Protein AF-A0A9W4UWR5-F1 (afdb_monomer_lite)

Sequence (113 aa):
MINVQKVKSGGRISRKASAITEVVQEGGGPGLFEIARYDPDGEAFLPGSAKEIIKKSRHLGRATRFLGIGDLEEDMGRRMALLEECVRKKARRIDEVFGIISKYYEVGDPART

Structure (mmCIF, N/CA/C/O backbone):
data_AF-A0A9W4UWR5-F1
#
_entry.id   AF-A0A9W4UWR5-F1
#
loop_
_atom_site.group_PDB
_atom_site.id
_atom_site.type_symbol
_atom_site.label_atom_id
_atom_site.label_alt_id
_atom_site.label_comp_id
_atom_site.label_asym_id
_atom_site.label_entity_id
_atom_site.label_seq_id
_atom_site.pdbx_PDB_ins_code
_atom_site.Cartn_x
_atom_site.Cartn_y
_atom_site.Cartn_z
_atom_site.occupancy
_atom_site.B_iso_or_equiv
_atom_site.auth_seq_id
_atom_site.auth_comp_id
_atom_site.auth_asym_id
_atom_site.auth_atom_id
_atom_site.pdbx_PDB_model_num
ATOM 1 N N . MET A 1 1 ? 10.774 -5.640 2.149 1.00 85.19 1 MET A N 1
ATOM 2 C CA . MET A 1 1 ? 10.797 -5.794 3.616 1.00 85.19 1 MET A CA 1
ATOM 3 C C . MET A 1 1 ? 9.782 -4.842 4.215 1.00 85.19 1 MET A C 1
ATOM 5 O O . MET A 1 1 ? 9.767 -3.677 3.839 1.00 85.19 1 MET A O 1
ATOM 9 N N . ILE A 1 2 ? 8.909 -5.347 5.085 1.00 87.06 2 ILE A N 1
ATOM 10 C CA . ILE A 1 2 ? 7.943 -4.531 5.825 1.00 87.06 2 ILE A CA 1
ATOM 11 C C . ILE A 1 2 ? 8.321 -4.643 7.294 1.00 87.06 2 ILE A C 1
ATOM 13 O O . ILE A 1 2 ? 8.274 -5.734 7.861 1.00 87.06 2 ILE A O 1
ATOM 17 N N . ASN A 1 3 ? 8.695 -3.521 7.893 1.00 87.19 3 ASN A N 1
ATOM 18 C CA . ASN A 1 3 ? 8.963 -3.448 9.321 1.00 87.19 3 ASN A CA 1
ATOM 19 C C . ASN A 1 3 ? 7.664 -3.101 10.043 1.00 87.19 3 ASN A C 1
ATOM 21 O O . ASN A 1 3 ? 6.881 -2.293 9.552 1.00 87.19 3 ASN A O 1
ATOM 25 N N . VAL A 1 4 ? 7.411 -3.713 11.200 1.00 89.94 4 VAL A N 1
ATOM 26 C CA . VAL A 1 4 ? 6.193 -3.487 11.990 1.00 89.94 4 VAL A CA 1
ATOM 27 C C . VAL A 1 4 ? 6.582 -3.058 13.394 1.00 89.94 4 VAL A C 1
ATOM 29 O O . VAL A 1 4 ? 7.381 -3.723 14.050 1.00 89.94 4 VAL A O 1
ATOM 32 N N . GLN A 1 5 ? 5.976 -1.977 13.876 1.00 89.56 5 GLN A N 1
ATOM 33 C CA . GLN A 1 5 ? 6.187 -1.462 15.224 1.00 89.56 5 GLN A CA 1
ATOM 34 C C . GLN A 1 5 ? 4.891 -1.452 16.033 1.00 89.56 5 GLN A C 1
ATOM 36 O O . GLN A 1 5 ? 3.786 -1.311 15.495 1.00 89.56 5 GLN A O 1
ATOM 41 N N . LYS A 1 6 ? 5.0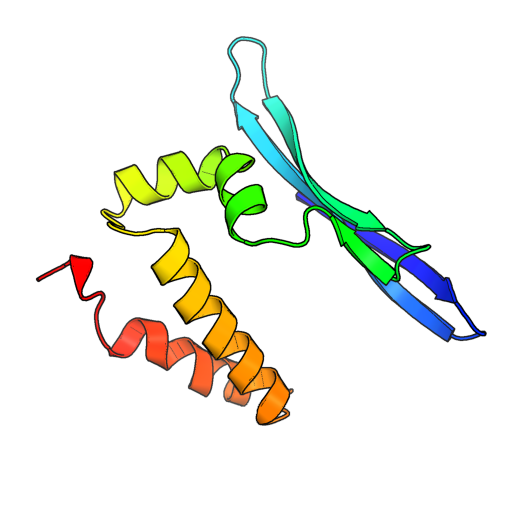27 -1.595 17.353 1.00 89.81 6 LYS A N 1
ATOM 42 C CA . LYS A 1 6 ? 3.934 -1.344 18.296 1.00 89.81 6 LYS A CA 1
ATOM 43 C C . LYS A 1 6 ? 3.874 0.157 18.561 1.00 89.81 6 LYS A C 1
ATOM 45 O O . LYS A 1 6 ? 4.869 0.738 18.975 1.00 89.81 6 LYS A O 1
ATOM 50 N N . VAL A 1 7 ? 2.709 0.758 18.361 1.00 85.88 7 VAL A N 1
ATOM 51 C CA . VAL A 1 7 ? 2.462 2.178 18.632 1.00 85.88 7 VAL A CA 1
ATOM 52 C C . VAL A 1 7 ? 1.440 2.277 19.756 1.00 85.88 7 VAL A C 1
ATOM 54 O O . VAL A 1 7 ? 0.375 1.657 19.683 1.00 85.88 7 VAL A O 1
ATOM 57 N N . LYS A 1 8 ? 1.766 3.042 20.801 1.00 83.19 8 LYS A N 1
ATOM 58 C CA . LYS A 1 8 ? 0.852 3.365 21.900 1.00 83.19 8 LYS A CA 1
ATOM 59 C C . LYS A 1 8 ? 0.377 4.804 21.720 1.00 83.19 8 LYS A C 1
ATOM 61 O O . LYS A 1 8 ? 1.190 5.715 21.790 1.00 83.19 8 LYS A O 1
ATOM 66 N N . SER A 1 9 ? -0.919 4.994 21.500 1.00 79.50 9 SER A N 1
ATOM 67 C CA . SER A 1 9 ? -1.546 6.316 21.375 1.00 79.50 9 SER A CA 1
ATOM 68 C C . SER A 1 9 ? -2.894 6.302 22.093 1.00 79.50 9 SER A C 1
ATOM 70 O O . SER A 1 9 ? -3.634 5.321 21.993 1.00 79.50 9 SER A O 1
ATOM 72 N N . GLY A 1 10 ? -3.183 7.334 22.893 1.00 75.94 10 GLY A N 1
ATOM 73 C CA . GLY A 1 10 ? -4.458 7.463 23.616 1.00 75.94 10 GLY A CA 1
ATOM 74 C C . GLY A 1 10 ? -4.825 6.260 24.501 1.00 75.94 10 GLY A C 1
ATOM 75 O O . GLY A 1 10 ? -5.990 5.891 24.588 1.00 75.94 10 GLY A O 1
ATOM 76 N N . GLY A 1 11 ? -3.839 5.575 25.094 1.00 84.06 11 GLY A N 1
ATOM 77 C CA . GLY A 1 11 ? -4.060 4.368 25.910 1.00 84.06 11 GLY A CA 1
ATOM 78 C C . GLY A 1 11 ? -4.296 3.072 25.119 1.00 84.06 11 GLY A C 1
ATOM 79 O O . GLY A 1 11 ? -4.283 1.991 25.707 1.00 84.06 11 GLY A O 1
ATOM 80 N N . ARG A 1 12 ? -4.427 3.141 23.789 1.00 86.06 12 ARG A N 1
ATOM 81 C CA . ARG A 1 12 ? -4.582 1.978 22.908 1.00 86.06 12 ARG A CA 1
ATOM 82 C C . ARG A 1 12 ? -3.233 1.558 22.323 1.00 86.06 12 ARG A C 1
ATOM 84 O O . ARG A 1 12 ? -2.431 2.390 21.904 1.00 86.06 12 ARG A O 1
ATOM 91 N N . ILE A 1 13 ? -2.995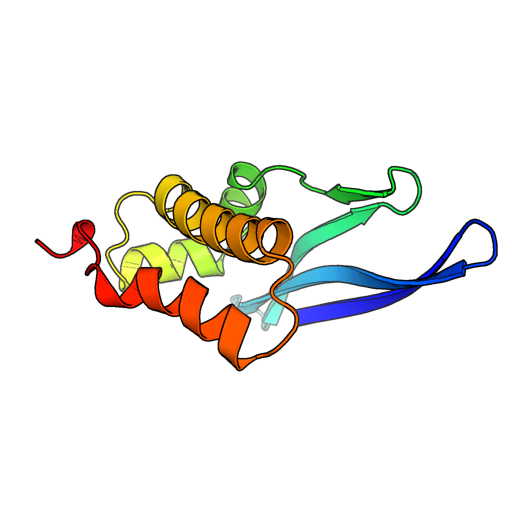 0.249 22.264 1.00 88.56 13 ILE A N 1
ATOM 92 C CA . ILE A 1 13 ? -1.844 -0.334 21.564 1.00 88.56 13 ILE A CA 1
ATOM 93 C C . ILE A 1 13 ? -2.307 -0.795 20.183 1.00 88.56 13 ILE A C 1
ATOM 95 O O . ILE A 1 13 ? -3.270 -1.553 20.060 1.00 88.56 13 ILE A O 1
ATOM 99 N N . SER A 1 14 ? -1.607 -0.353 19.144 1.00 89.25 14 SER A N 1
ATOM 100 C CA . SER A 1 14 ? -1.811 -0.792 17.763 1.00 89.25 14 SER A CA 1
ATOM 101 C C . SER A 1 14 ? -0.500 -1.283 17.150 1.00 89.25 14 SER A C 1
ATOM 103 O O . SER A 1 14 ? 0.585 -1.029 17.675 1.00 89.25 14 SER A O 1
ATOM 105 N N . ARG A 1 15 ? -0.598 -2.033 16.050 1.00 91.38 15 ARG A N 1
ATOM 106 C CA . ARG A 1 15 ? 0.550 -2.402 15.216 1.00 91.38 15 ARG A CA 1
ATOM 107 C C . ARG A 1 15 ? 0.460 -1.601 13.929 1.00 91.38 15 ARG A C 1
ATOM 109 O O . ARG A 1 15 ? -0.596 -1.593 13.298 1.00 91.38 15 ARG A O 1
ATOM 116 N N . LYS A 1 16 ? 1.548 -0.940 13.555 1.00 90.69 16 LYS A N 1
ATOM 117 C CA . LYS A 1 16 ? 1.651 -0.166 12.315 1.00 90.69 16 LYS A CA 1
ATOM 118 C C . LYS A 1 16 ? 2.883 -0.661 11.563 1.00 90.69 16 LYS A C 1
ATOM 120 O O . LYS A 1 16 ? 3.905 -0.941 12.193 1.00 90.69 16 LYS A O 1
ATOM 125 N N . ALA A 1 17 ? 2.790 -0.793 10.242 1.00 92.19 17 ALA A N 1
ATOM 126 C CA . ALA A 1 17 ? 3.995 -0.937 9.434 1.00 92.19 17 ALA A CA 1
ATOM 127 C C . ALA A 1 17 ? 4.820 0.344 9.622 1.00 92.19 17 ALA A C 1
ATOM 129 O O . ALA A 1 17 ? 4.299 1.421 9.372 1.00 92.19 17 ALA A O 1
ATOM 130 N N . SER A 1 18 ? 6.040 0.255 10.146 1.00 92.81 18 SER A N 1
ATOM 131 C CA . SER A 1 18 ? 6.885 1.423 10.416 1.00 92.81 18 SER A CA 1
ATOM 132 C C . SER A 1 18 ? 7.586 1.916 9.160 1.00 92.81 18 SER A C 1
ATOM 134 O O . SER A 1 18 ? 7.717 3.119 8.962 1.00 92.81 18 SER A O 1
ATOM 136 N N . ALA A 1 19 ? 7.997 0.986 8.302 1.00 93.94 19 ALA A N 1
ATOM 137 C CA . ALA A 1 19 ? 8.617 1.277 7.025 1.00 93.94 19 ALA A CA 1
ATOM 138 C C . ALA A 1 19 ? 8.390 0.134 6.037 1.00 93.94 19 ALA A C 1
ATOM 140 O O . ALA A 1 19 ? 8.282 -1.039 6.417 1.00 93.94 19 ALA A O 1
ATOM 141 N N . ILE A 1 20 ? 8.356 0.491 4.760 1.00 94.00 20 ILE A N 1
ATOM 142 C CA . ILE A 1 20 ? 8.416 -0.430 3.637 1.00 94.00 20 ILE A CA 1
ATOM 143 C C . ILE A 1 20 ? 9.709 -0.126 2.887 1.00 94.00 20 ILE A C 1
ATOM 145 O O . ILE A 1 20 ? 9.939 1.000 2.446 1.00 94.00 20 ILE A O 1
ATOM 149 N N . THR A 1 21 ? 10.553 -1.142 2.751 1.00 94.75 21 THR A N 1
ATOM 150 C CA . THR A 1 21 ? 11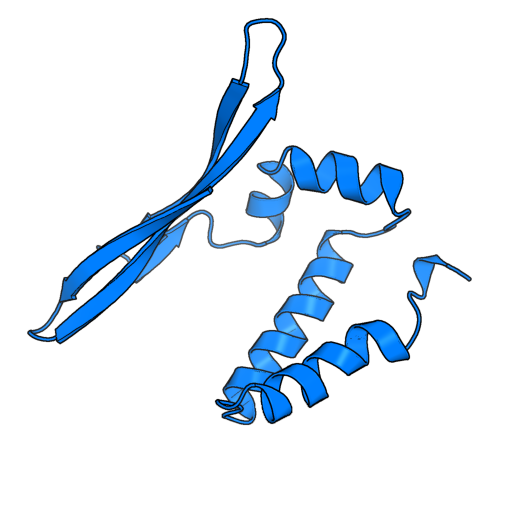.890 -1.039 2.165 1.00 94.75 21 THR A CA 1
ATOM 151 C C . THR A 1 21 ? 12.066 -2.091 1.083 1.00 94.75 21 THR A C 1
ATOM 153 O O . THR A 1 21 ? 11.802 -3.277 1.302 1.00 94.75 21 THR A O 1
ATOM 156 N N . GLU A 1 22 ? 12.540 -1.685 -0.084 1.00 94.06 22 GLU A N 1
ATOM 157 C CA . GLU A 1 22 ? 12.946 -2.581 -1.158 1.00 94.06 22 GLU A CA 1
ATOM 158 C C . GLU A 1 22 ? 14.398 -3.014 -0.971 1.00 94.06 22 GLU A C 1
ATOM 160 O O . GLU A 1 22 ? 15.265 -2.201 -0.660 1.00 94.06 22 GLU A O 1
ATOM 165 N N . VAL A 1 23 ? 14.661 -4.302 -1.184 1.00 92.75 23 VAL A N 1
ATOM 166 C CA . VAL A 1 23 ? 16.024 -4.828 -1.307 1.00 92.75 23 VAL A CA 1
ATOM 167 C C . VAL A 1 23 ? 16.343 -4.873 -2.794 1.00 92.75 23 VAL A C 1
ATOM 169 O O . VAL A 1 23 ? 15.617 -5.528 -3.545 1.00 92.75 23 VAL A O 1
ATOM 172 N N . VAL A 1 24 ? 17.381 -4.166 -3.231 1.00 90.38 24 VAL A N 1
ATOM 173 C CA . VAL A 1 24 ? 17.751 -4.052 -4.649 1.00 90.38 24 VAL A CA 1
ATOM 174 C C . VAL A 1 24 ? 19.207 -4.462 -4.814 1.00 90.38 24 VAL A C 1
ATOM 176 O O . VAL A 1 24 ? 20.064 -4.020 -4.059 1.00 90.38 24 VAL A O 1
ATOM 179 N N . GLN A 1 25 ? 19.496 -5.307 -5.804 1.00 87.62 25 GLN A N 1
ATOM 180 C CA . GLN A 1 25 ? 20.875 -5.650 -6.142 1.00 87.62 25 GLN A CA 1
ATOM 181 C C . GLN A 1 25 ? 21.579 -4.436 -6.757 1.00 87.62 25 GLN A C 1
ATOM 183 O O . GLN A 1 25 ? 21.137 -3.929 -7.793 1.00 87.62 25 GLN A O 1
ATOM 188 N N . GLU A 1 26 ? 22.687 -4.024 -6.150 1.00 85.69 26 GLU A N 1
ATOM 189 C CA . GLU A 1 26 ? 23.609 -3.017 -6.669 1.00 85.69 26 GLU A CA 1
ATOM 190 C C . GLU A 1 26 ? 24.983 -3.641 -6.952 1.00 85.69 26 GLU A C 1
ATOM 192 O O . GLU A 1 26 ? 25.257 -4.788 -6.583 1.00 85.69 26 GLU A O 1
ATOM 197 N N . GLY A 1 27 ? 25.859 -2.891 -7.630 1.00 83.31 27 GLY A N 1
ATOM 198 C CA . GLY A 1 27 ? 27.183 -3.374 -8.042 1.00 83.31 27 GLY A CA 1
ATOM 199 C C . GLY A 1 27 ? 28.097 -3.793 -6.882 1.00 83.31 27 GLY A C 1
ATOM 200 O O . GLY A 1 27 ? 28.999 -4.595 -7.090 1.00 83.31 27 GLY A O 1
ATOM 201 N N . GLY A 1 28 ? 27.843 -3.295 -5.665 1.00 89.31 28 GLY A N 1
ATOM 202 C CA . GLY A 1 28 ? 28.591 -3.637 -4.449 1.00 89.31 28 GLY A CA 1
ATOM 203 C C . GLY A 1 28 ? 27.883 -4.603 -3.491 1.00 89.31 28 GLY A C 1
ATOM 204 O O . GLY A 1 28 ? 28.420 -4.872 -2.421 1.00 89.31 28 GLY A O 1
ATOM 205 N N . GLY A 1 29 ? 26.688 -5.105 -3.828 1.00 88.38 29 GLY A N 1
ATOM 206 C CA . GLY A 1 29 ? 25.872 -5.939 -2.935 1.00 88.38 29 GLY A CA 1
ATOM 207 C C . GLY A 1 29 ? 24.412 -5.478 -2.829 1.00 88.38 29 GLY A C 1
ATOM 208 O O . GLY A 1 29 ? 23.961 -4.664 -3.637 1.00 88.38 29 GLY A O 1
ATOM 209 N N . PRO A 1 30 ? 23.636 -6.016 -1.871 1.00 89.62 30 PRO A N 1
ATOM 210 C CA . PRO A 1 30 ? 22.244 -5.624 -1.680 1.00 89.62 30 PRO A CA 1
ATOM 211 C C . PRO A 1 30 ? 22.136 -4.229 -1.042 1.00 89.62 30 PRO A C 1
ATOM 213 O O . PRO A 1 30 ? 22.609 -4.008 0.071 1.00 89.62 30 PRO A O 1
ATOM 216 N N . GLY A 1 31 ? 21.463 -3.308 -1.728 1.00 90.19 31 GLY A N 1
ATOM 217 C CA . GLY A 1 31 ? 21.062 -2.002 -1.208 1.00 90.19 31 GLY A CA 1
ATOM 218 C C . GLY A 1 31 ? 19.643 -2.021 -0.628 1.00 90.19 31 GLY A C 1
ATOM 219 O O . GLY A 1 31 ? 18.779 -2.779 -1.083 1.00 90.19 31 GLY A O 1
ATOM 220 N N . LEU A 1 32 ? 19.395 -1.174 0.374 1.00 91.31 32 LEU A N 1
ATOM 221 C CA . LEU A 1 32 ? 18.086 -0.984 1.006 1.00 91.31 32 LEU A CA 1
ATOM 222 C C . LEU A 1 32 ? 17.499 0.377 0.622 1.00 91.31 32 LEU A C 1
ATOM 224 O O . LEU A 1 32 ? 18.107 1.413 0.876 1.00 91.31 32 LEU A O 1
ATOM 228 N N . PHE A 1 33 ? 16.292 0.371 0.058 1.00 91.25 33 PHE A N 1
ATOM 229 C CA . PHE A 1 33 ? 15.609 1.569 -0.433 1.00 91.25 33 PHE A CA 1
ATOM 230 C C . PHE A 1 33 ? 14.256 1.730 0.251 1.00 91.25 33 PHE A C 1
ATOM 232 O O . PHE A 1 33 ? 13.320 0.983 -0.024 1.00 91.25 33 PHE A O 1
ATOM 239 N N . GLU A 1 34 ? 14.138 2.690 1.166 1.00 93.56 34 GLU A N 1
ATOM 240 C CA . GLU A 1 34 ? 12.862 2.990 1.817 1.00 93.56 34 GLU A CA 1
ATOM 241 C C . GLU A 1 34 ? 11.893 3.650 0.827 1.00 93.56 34 GLU A C 1
ATOM 243 O O . GLU A 1 34 ? 12.168 4.719 0.277 1.00 93.56 34 GLU A O 1
ATOM 248 N N . ILE A 1 35 ? 10.742 3.010 0.612 1.00 94.69 35 ILE A N 1
ATOM 249 C CA . ILE A 1 35 ? 9.692 3.508 -0.283 1.00 94.69 35 ILE A CA 1
ATOM 250 C C . ILE A 1 35 ? 8.581 4.228 0.476 1.00 94.69 35 ILE A C 1
ATOM 252 O O . ILE A 1 35 ? 8.021 5.188 -0.050 1.00 94.69 35 ILE A O 1
ATOM 256 N N . ALA A 1 36 ? 8.301 3.816 1.713 1.00 94.19 36 ALA A N 1
ATOM 257 C CA . ALA A 1 36 ? 7.335 4.468 2.584 1.00 94.19 36 ALA A CA 1
ATOM 258 C C . ALA A 1 36 ? 7.710 4.287 4.058 1.00 94.19 36 ALA A C 1
ATOM 260 O O . ALA A 1 36 ? 8.276 3.259 4.431 1.00 94.19 36 ALA A O 1
ATOM 261 N N . ARG A 1 37 ? 7.329 5.247 4.898 1.00 94.44 37 ARG A N 1
ATOM 262 C CA . ARG A 1 37 ? 7.468 5.201 6.357 1.00 94.44 37 ARG A CA 1
ATOM 263 C C . ARG A 1 37 ? 6.208 5.706 7.040 1.00 94.44 37 ARG A C 1
ATOM 265 O O . ARG A 1 37 ? 5.500 6.537 6.482 1.00 94.44 37 ARG A O 1
ATOM 272 N N . TYR A 1 38 ? 5.940 5.225 8.242 1.00 93.56 38 TYR A N 1
ATOM 273 C CA . TYR A 1 38 ? 4.845 5.717 9.067 1.00 93.56 38 TYR A CA 1
ATOM 274 C C . TYR A 1 38 ? 5.309 6.897 9.918 1.00 93.56 38 TYR A C 1
ATOM 276 O O . TYR A 1 38 ? 6.286 6.783 10.658 1.00 93.56 38 TYR A O 1
ATOM 284 N N . ASP A 1 39 ? 4.593 8.008 9.814 1.00 90.94 39 ASP A N 1
ATOM 285 C CA . ASP A 1 39 ? 4.717 9.174 10.675 1.00 90.94 39 ASP A CA 1
ATOM 286 C C . ASP A 1 39 ? 3.722 9.047 11.845 1.00 90.94 39 ASP A C 1
ATOM 288 O O . ASP A 1 39 ? 2.505 9.108 11.630 1.00 90.94 39 ASP A O 1
ATOM 292 N N . PRO A 1 40 ? 4.202 8.814 13.080 1.00 85.50 40 PRO A N 1
ATOM 293 C CA . PRO A 1 40 ? 3.330 8.686 14.238 1.00 85.50 40 PRO A CA 1
ATOM 294 C C . PRO A 1 40 ? 2.678 10.009 14.650 1.00 85.50 40 PRO A C 1
ATOM 296 O O . PRO A 1 40 ? 1.584 9.948 15.211 1.00 85.50 40 PRO A O 1
ATOM 299 N N . ASP A 1 41 ? 3.303 11.155 14.366 1.00 86.44 41 ASP A N 1
ATOM 300 C CA . ASP A 1 41 ? 2.802 12.468 14.786 1.00 86.44 41 ASP A CA 1
ATOM 301 C C . ASP A 1 41 ? 1.659 12.926 13.872 1.00 86.44 41 ASP A C 1
ATOM 303 O O . ASP A 1 41 ? 0.626 13.398 14.346 1.00 86.44 41 ASP A O 1
ATOM 307 N N . GLY A 1 42 ? 1.804 12.707 12.561 1.00 87.56 42 GLY A N 1
ATOM 308 C CA . GLY A 1 42 ? 0.755 12.952 11.564 1.00 87.56 42 GLY A CA 1
ATOM 309 C C . GLY A 1 42 ? -0.265 11.815 11.393 1.00 87.56 42 GLY A C 1
ATOM 310 O O . GLY A 1 42 ? -1.173 11.933 10.576 1.00 87.56 42 GLY A O 1
ATOM 311 N N . GLU A 1 43 ? -0.096 10.700 12.112 1.00 87.94 43 GLU A N 1
ATOM 312 C CA . GLU A 1 43 ? -0.848 9.441 11.964 1.00 87.94 43 GLU A CA 1
ATOM 313 C C . GLU A 1 43 ? -1.011 8.955 10.504 1.00 87.94 43 GLU A C 1
ATOM 315 O O . GLU A 1 43 ? -2.045 8.404 10.115 1.00 87.94 43 GLU A O 1
ATOM 320 N N . ALA A 1 44 ? 0.027 9.127 9.684 1.00 89.94 44 ALA A N 1
ATOM 321 C CA . ALA A 1 44 ? -0.034 8.910 8.238 1.00 89.94 44 ALA A CA 1
ATOM 322 C C . ALA A 1 44 ? 1.201 8.177 7.696 1.00 89.94 44 ALA A C 1
ATOM 324 O O . ALA A 1 44 ? 2.224 8.055 8.362 1.00 89.94 44 ALA A O 1
ATOM 325 N N . PHE A 1 45 ? 1.116 7.676 6.462 1.00 91.12 45 PHE A N 1
ATOM 326 C CA . PHE A 1 45 ? 2.282 7.164 5.738 1.00 91.12 45 PHE A CA 1
ATOM 327 C C . PHE A 1 45 ? 2.870 8.244 4.827 1.00 91.12 45 PHE A C 1
ATOM 329 O O . PHE A 1 45 ? 2.140 8.990 4.179 1.00 91.12 45 PHE A O 1
ATOM 336 N N . LEU A 1 46 ? 4.200 8.296 4.763 1.00 93.12 46 LEU A N 1
ATOM 337 C CA . LEU A 1 46 ? 4.976 9.193 3.916 1.00 93.12 46 LEU A CA 1
ATOM 338 C C . LEU A 1 46 ? 5.828 8.372 2.931 1.00 93.12 46 LEU A C 1
ATOM 340 O O . LEU A 1 46 ? 6.567 7.496 3.380 1.00 93.12 46 LEU A O 1
ATOM 344 N N . PRO A 1 47 ? 5.809 8.663 1.619 1.00 89.75 47 PRO A N 1
ATOM 345 C CA . PRO A 1 47 ? 4.949 9.649 0.973 1.00 89.75 47 PRO A CA 1
ATOM 346 C C . PRO A 1 47 ? 3.480 9.200 0.972 1.00 89.75 47 PRO A C 1
ATOM 348 O O . PRO A 1 47 ? 3.189 8.008 0.896 1.00 89.75 47 PRO A O 1
ATOM 351 N N . GLY A 1 48 ? 2.561 10.164 1.055 1.00 83.25 48 GLY A N 1
ATOM 352 C CA . GLY A 1 48 ? 1.118 9.900 1.107 1.00 83.25 48 GLY A CA 1
ATOM 353 C C . GLY A 1 48 ? 0.476 9.655 -0.260 1.00 83.25 48 GLY A C 1
ATOM 354 O O . GLY A 1 48 ? -0.723 9.400 -0.328 1.00 83.25 48 GLY A O 1
ATOM 355 N N . SER A 1 49 ? 1.247 9.752 -1.351 1.00 86.88 49 SER A N 1
ATOM 356 C CA . SER A 1 49 ? 0.740 9.621 -2.716 1.00 86.88 49 SER A CA 1
ATOM 357 C C . SER A 1 49 ? 1.284 8.384 -3.435 1.00 86.88 49 SER A C 1
ATOM 359 O O . SER A 1 49 ? 2.480 8.082 -3.410 1.00 86.88 49 SER A O 1
ATOM 361 N N . ALA A 1 50 ? 0.388 7.698 -4.147 1.00 84.38 50 ALA A N 1
ATOM 362 C CA . ALA A 1 50 ? 0.688 6.582 -5.042 1.00 84.38 50 ALA A CA 1
ATOM 363 C C . ALA A 1 50 ? 1.818 6.917 -6.033 1.00 84.38 50 ALA A C 1
ATOM 365 O O . ALA A 1 50 ? 2.782 6.166 -6.181 1.00 84.38 50 ALA A O 1
ATOM 366 N N . LYS A 1 51 ? 1.736 8.097 -6.651 1.00 87.25 51 LYS A N 1
ATOM 367 C CA . LYS A 1 51 ? 2.709 8.604 -7.622 1.00 87.25 51 LYS A CA 1
ATOM 368 C C . LYS A 1 51 ? 4.128 8.715 -7.061 1.00 87.25 51 LYS A C 1
ATOM 370 O O . LYS A 1 51 ? 5.097 8.351 -7.729 1.00 87.25 51 LYS A O 1
ATOM 375 N N . GLU A 1 52 ? 4.281 9.194 -5.829 1.00 90.06 52 GLU A N 1
ATOM 376 C CA . GLU A 1 52 ? 5.597 9.282 -5.191 1.00 90.06 52 GLU A CA 1
ATOM 377 C C . GLU A 1 52 ? 6.147 7.908 -4.806 1.00 90.06 52 GLU A C 1
ATOM 379 O O . GLU A 1 52 ? 7.348 7.677 -4.960 1.00 90.06 52 GLU A O 1
ATOM 384 N N . ILE A 1 53 ? 5.286 6.984 -4.363 1.00 90.00 53 ILE A N 1
ATOM 385 C CA . ILE A 1 53 ? 5.678 5.589 -4.109 1.00 90.00 53 ILE A CA 1
ATOM 386 C C . ILE A 1 53 ? 6.193 4.949 -5.402 1.00 90.00 53 ILE A C 1
ATOM 388 O O . ILE A 1 53 ? 7.280 4.368 -5.404 1.00 90.00 53 ILE A O 1
ATOM 392 N N . ILE A 1 54 ? 5.467 5.117 -6.513 1.00 88.50 54 ILE A N 1
ATOM 393 C CA . ILE A 1 54 ? 5.873 4.628 -7.839 1.00 88.50 54 ILE A CA 1
ATOM 394 C C . ILE A 1 54 ? 7.244 5.186 -8.226 1.00 88.50 54 ILE A C 1
ATOM 396 O O . ILE A 1 54 ? 8.126 4.427 -8.625 1.00 88.50 54 ILE A O 1
ATOM 400 N N . LYS A 1 55 ? 7.458 6.497 -8.057 1.00 88.06 55 LYS A N 1
ATOM 401 C CA . LYS A 1 55 ? 8.737 7.149 -8.377 1.00 88.06 55 LYS A CA 1
ATOM 402 C C . LYS A 1 55 ? 9.904 6.615 -7.536 1.00 88.06 55 LYS A C 1
ATOM 404 O O . LYS A 1 55 ? 11.032 6.561 -8.027 1.00 88.06 55 LYS A O 1
ATOM 409 N N . LYS A 1 56 ? 9.658 6.262 -6.271 1.00 89.69 56 LYS A N 1
ATOM 410 C CA . LYS A 1 56 ? 10.683 5.729 -5.358 1.00 89.69 56 LYS A CA 1
ATOM 411 C C . LYS A 1 56 ? 10.980 4.248 -5.591 1.00 89.69 56 LYS A C 1
ATOM 413 O O . LYS A 1 56 ? 12.105 3.816 -5.338 1.00 89.69 56 LYS A O 1
ATOM 418 N N . SER A 1 57 ? 10.000 3.479 -6.056 1.00 90.50 57 SER A N 1
ATOM 419 C CA . SER A 1 57 ? 10.138 2.038 -6.239 1.00 90.50 57 SER A CA 1
ATOM 420 C C . SER A 1 57 ? 11.059 1.689 -7.408 1.00 90.50 57 SER A C 1
ATOM 422 O O . SER A 1 57 ? 10.854 2.088 -8.557 1.00 90.50 57 SER A O 1
ATOM 424 N N . ARG A 1 58 ? 12.077 0.874 -7.124 1.00 86.44 58 ARG A N 1
ATOM 425 C CA . ARG A 1 58 ? 12.974 0.306 -8.137 1.00 86.44 58 ARG A CA 1
ATOM 426 C C . ARG A 1 58 ? 12.400 -0.979 -8.721 1.00 86.44 58 ARG A C 1
ATOM 428 O O . ARG A 1 58 ? 12.672 -1.282 -9.884 1.00 86.44 58 ARG A O 1
ATOM 435 N N . HIS A 1 59 ? 11.618 -1.722 -7.938 1.00 87.44 59 HIS A N 1
ATOM 436 C CA . HIS A 1 59 ? 10.984 -2.964 -8.383 1.00 87.44 59 HIS A CA 1
ATOM 437 C C . HIS A 1 59 ? 9.792 -2.725 -9.298 1.00 87.44 59 HIS A C 1
ATOM 439 O O . HIS A 1 59 ? 9.691 -3.398 -10.323 1.00 87.44 59 HIS A O 1
ATOM 445 N N . LEU A 1 60 ? 8.941 -1.738 -9.004 1.00 85.50 60 LEU A N 1
ATOM 446 C CA . LEU A 1 60 ? 7.787 -1.430 -9.850 1.00 85.50 60 LEU A CA 1
ATOM 447 C C . LEU A 1 60 ? 8.222 -1.043 -11.265 1.00 85.50 60 LEU A C 1
ATOM 449 O O . LEU A 1 60 ? 7.688 -1.578 -12.228 1.00 85.50 60 LEU A O 1
ATOM 453 N N . GLY A 1 61 ? 9.269 -0.223 -11.404 1.00 73.12 61 GLY A N 1
ATOM 454 C CA . GLY A 1 61 ? 9.811 0.141 -12.717 1.00 73.12 61 GLY A CA 1
ATOM 455 C C . GLY A 1 61 ? 10.417 -1.025 -13.517 1.00 73.12 61 GLY A C 1
ATOM 456 O O . GLY A 1 61 ? 10.579 -0.905 -14.734 1.00 73.12 61 GLY A O 1
ATOM 457 N N . ARG A 1 62 ? 10.783 -2.141 -12.864 1.00 75.00 62 ARG A N 1
ATOM 458 C CA . ARG A 1 62 ? 11.183 -3.391 -13.540 1.00 75.00 62 ARG A CA 1
ATOM 459 C C . ARG A 1 62 ? 9.960 -4.242 -13.879 1.00 75.00 62 ARG A C 1
ATOM 461 O O . ARG A 1 62 ? 9.875 -4.759 -14.988 1.00 75.00 62 ARG A O 1
ATOM 468 N N . ALA A 1 63 ? 9.025 -4.363 -12.939 1.00 77.38 63 ALA A N 1
ATOM 469 C CA . ALA A 1 63 ? 7.811 -5.150 -13.097 1.00 77.38 63 ALA A CA 1
ATOM 470 C C . ALA A 1 63 ? 6.931 -4.620 -14.235 1.00 77.38 63 ALA A C 1
ATOM 472 O O . ALA A 1 63 ? 6.460 -5.415 -15.036 1.00 77.38 63 ALA A O 1
ATOM 473 N N . THR A 1 64 ? 6.774 -3.302 -14.377 1.00 75.56 64 THR A N 1
ATOM 474 C CA . THR A 1 64 ? 6.000 -2.702 -15.479 1.00 75.56 64 THR A CA 1
ATOM 475 C C . THR A 1 64 ? 6.576 -3.035 -16.844 1.00 75.56 64 THR A C 1
ATOM 477 O O . THR A 1 64 ? 5.846 -3.480 -17.725 1.00 75.56 64 THR A O 1
ATOM 480 N N . ARG A 1 65 ? 7.900 -2.900 -16.998 1.00 73.75 65 ARG A N 1
ATOM 481 C CA . ARG A 1 65 ? 8.612 -3.258 -18.232 1.00 73.75 65 ARG A CA 1
ATOM 482 C C . ARG A 1 65 ? 8.468 -4.734 -18.580 1.00 73.75 65 ARG A C 1
ATOM 484 O O . ARG A 1 65 ? 8.347 -5.064 -19.750 1.00 73.75 65 ARG A O 1
ATOM 491 N N . PHE A 1 66 ? 8.497 -5.609 -17.578 1.00 78.12 66 PHE A N 1
ATOM 492 C CA . PHE A 1 66 ? 8.385 -7.050 -17.793 1.00 78.12 66 PHE A CA 1
ATOM 493 C C . PHE A 1 66 ? 6.944 -7.506 -18.060 1.00 78.12 66 PHE A C 1
ATOM 495 O O . PHE A 1 66 ? 6.719 -8.398 -18.870 1.00 78.12 66 PHE A O 1
ATOM 502 N N . LEU A 1 67 ? 5.966 -6.910 -17.375 1.00 76.12 67 LEU A N 1
ATOM 503 C CA . LEU A 1 67 ? 4.564 -7.328 -17.421 1.00 76.12 67 LEU A CA 1
ATOM 504 C C . LEU A 1 67 ? 3.754 -6.642 -18.528 1.00 76.12 67 LEU A C 1
ATOM 506 O O . LEU A 1 67 ? 2.6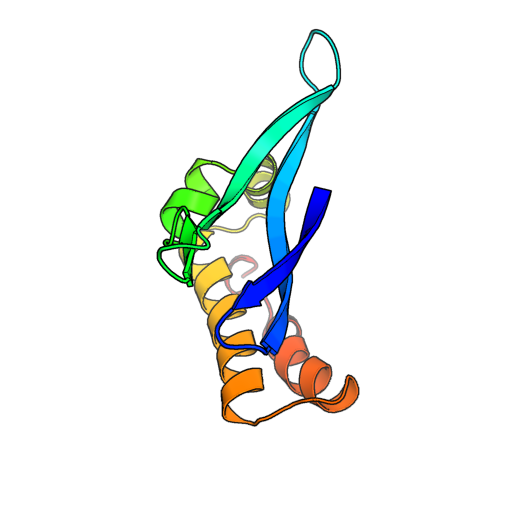34 -7.074 -18.786 1.00 76.12 67 LEU A O 1
ATOM 510 N N . GLY A 1 68 ? 4.308 -5.612 -19.177 1.00 73.19 68 GLY A N 1
ATOM 511 C CA . GLY A 1 68 ? 3.616 -4.849 -20.219 1.00 73.19 68 GLY A CA 1
ATOM 512 C C . GLY A 1 68 ? 2.537 -3.911 -19.673 1.00 73.19 68 GLY A C 1
ATOM 513 O O . GLY A 1 68 ? 1.625 -3.545 -20.403 1.00 73.19 68 GLY A O 1
ATOM 514 N N . ILE A 1 69 ? 2.622 -3.524 -18.396 1.00 75.81 69 ILE A N 1
ATOM 515 C CA . ILE A 1 69 ? 1.660 -2.595 -17.789 1.00 75.81 69 ILE A CA 1
ATOM 516 C C . ILE A 1 69 ? 1.907 -1.204 -18.384 1.00 75.81 69 ILE A C 1
ATOM 518 O O . ILE A 1 69 ? 2.947 -0.599 -18.111 1.00 75.81 69 ILE A O 1
ATOM 522 N N . GLY A 1 70 ? 0.961 -0.728 -19.201 1.00 72.94 70 GLY A N 1
ATOM 523 C CA . GLY A 1 70 ? 1.056 0.547 -19.919 1.00 72.94 70 GLY A CA 1
ATOM 524 C C . GLY A 1 70 ? 1.045 1.763 -18.991 1.00 72.94 70 GLY A C 1
ATOM 525 O O . GLY A 1 70 ? 1.969 2.572 -19.033 1.00 72.94 70 GLY A O 1
ATOM 526 N N . ASP A 1 71 ? 0.044 1.850 -18.110 1.00 85.50 71 ASP A N 1
ATOM 527 C CA . ASP A 1 71 ? -0.050 2.885 -17.076 1.00 85.50 71 ASP A CA 1
ATOM 528 C C . ASP A 1 71 ? -0.059 2.250 -15.676 1.00 85.50 71 ASP A C 1
ATOM 530 O O . ASP A 1 71 ? -1.035 1.642 -15.232 1.00 85.50 71 ASP A O 1
ATOM 534 N N . LEU A 1 72 ? 1.070 2.376 -14.977 1.00 84.56 72 LEU A N 1
ATOM 535 C CA . LEU A 1 72 ? 1.240 1.851 -13.622 1.00 84.56 72 LEU A CA 1
ATOM 536 C C . LEU A 1 72 ? 0.427 2.625 -12.580 1.00 84.56 72 LEU A C 1
ATOM 538 O O . LEU A 1 72 ? 0.012 2.037 -11.581 1.00 84.56 72 LEU A O 1
ATOM 542 N N . GLU A 1 73 ? 0.243 3.931 -12.767 1.00 86.00 73 GLU A N 1
ATOM 543 C CA . GLU A 1 73 ? -0.512 4.752 -11.822 1.00 86.00 73 GLU A CA 1
ATOM 544 C C . GLU A 1 73 ? -1.995 4.386 -11.896 1.00 86.00 73 GLU A C 1
ATOM 546 O O . GLU A 1 73 ? -2.619 4.143 -10.859 1.00 86.00 73 GLU A O 1
ATOM 551 N N . GLU A 1 74 ? -2.518 4.221 -13.114 1.00 87.19 74 GLU A N 1
ATOM 552 C CA . GLU A 1 74 ? -3.874 3.721 -13.340 1.00 87.19 74 GLU A CA 1
ATOM 553 C C . GLU A 1 74 ? -4.055 2.305 -12.772 1.00 87.19 74 GLU A C 1
ATOM 555 O O . GLU A 1 74 ? -5.011 2.047 -12.034 1.00 87.19 74 GLU A O 1
ATOM 560 N N . ASP A 1 75 ? -3.118 1.390 -13.050 1.00 87.88 75 ASP A N 1
ATOM 561 C CA . ASP A 1 75 ? -3.198 0.019 -12.546 1.00 87.88 75 ASP A CA 1
ATOM 562 C C . ASP A 1 75 ? -3.207 -0.045 -11.015 1.00 87.88 75 ASP A C 1
ATOM 564 O O . ASP A 1 75 ? -4.025 -0.743 -10.404 1.00 87.88 75 ASP A O 1
ATOM 568 N N . MET A 1 76 ? -2.326 0.729 -10.378 1.00 88.12 76 MET A N 1
ATOM 569 C CA . MET A 1 76 ? -2.276 0.815 -8.926 1.00 88.12 76 MET A CA 1
ATOM 570 C C . MET A 1 76 ? -3.561 1.434 -8.362 1.00 88.12 76 MET A C 1
ATOM 572 O O . MET A 1 76 ? -4.071 0.941 -7.354 1.00 88.12 76 MET A O 1
ATOM 576 N N . GLY A 1 77 ? -4.133 2.433 -9.041 1.00 89.56 77 GLY A N 1
ATOM 577 C CA . GLY A 1 77 ? -5.432 3.015 -8.703 1.00 89.56 77 GLY A CA 1
ATOM 578 C C . GLY A 1 77 ? -6.566 1.987 -8.720 1.00 89.56 77 GLY A C 1
ATOM 579 O O . GLY A 1 77 ? -7.313 1.878 -7.743 1.00 89.56 77 GLY A O 1
ATOM 580 N N . ARG A 1 78 ? -6.652 1.153 -9.766 1.00 89.75 78 ARG A N 1
ATOM 581 C CA . ARG A 1 78 ? -7.646 0.062 -9.847 1.00 89.75 78 ARG A CA 1
ATOM 582 C C . ARG A 1 78 ? -7.508 -0.924 -8.685 1.00 89.75 78 ARG A C 1
ATOM 584 O O . ARG A 1 78 ? -8.507 -1.332 -8.094 1.00 89.75 78 ARG A O 1
ATOM 591 N N . ARG A 1 79 ? -6.274 -1.280 -8.311 1.00 90.94 79 ARG A N 1
ATOM 592 C CA . ARG A 1 79 ? -6.005 -2.169 -7.163 1.00 90.94 79 ARG A CA 1
ATOM 593 C C . ARG A 1 79 ? -6.377 -1.521 -5.828 1.00 90.94 79 ARG A C 1
ATOM 595 O O . ARG A 1 79 ? -6.954 -2.192 -4.973 1.00 90.94 79 ARG A O 1
ATOM 602 N N . MET A 1 80 ? -6.085 -0.232 -5.644 1.00 92.12 80 MET A N 1
ATOM 603 C CA . MET A 1 80 ? -6.469 0.519 -4.442 1.00 92.12 80 MET A CA 1
ATOM 604 C C . MET A 1 80 ? -7.992 0.582 -4.279 1.00 92.12 80 MET A C 1
ATOM 606 O O . MET A 1 80 ? -8.489 0.305 -3.188 1.00 92.12 80 MET A O 1
ATOM 610 N N . ALA A 1 81 ? -8.736 0.817 -5.363 1.00 93.31 81 ALA A N 1
ATOM 611 C CA . ALA A 1 81 ? -10.200 0.849 -5.343 1.00 93.31 81 ALA A CA 1
ATOM 612 C C . ALA A 1 81 ? -10.827 -0.477 -4.861 1.00 93.31 81 ALA A C 1
ATOM 614 O O . ALA A 1 81 ? -11.856 -0.477 -4.185 1.00 93.31 81 ALA A O 1
ATOM 615 N N . LEU A 1 82 ? -10.195 -1.621 -5.143 1.00 94.94 82 LEU A N 1
ATOM 616 C CA . LEU A 1 82 ? -10.652 -2.926 -4.644 1.00 94.94 82 LEU A CA 1
ATOM 617 C C . LEU A 1 82 ? -10.411 -3.094 -3.141 1.00 94.94 82 LEU A C 1
ATOM 619 O O . LEU A 1 82 ? -11.247 -3.670 -2.440 1.00 94.94 82 LEU A O 1
ATOM 623 N N . LEU A 1 83 ? -9.296 -2.570 -2.622 1.00 95.06 83 LEU A N 1
ATOM 624 C CA . LEU A 1 83 ? -9.039 -2.539 -1.179 1.00 95.06 83 LEU A CA 1
ATOM 625 C C . LEU A 1 83 ? -10.034 -1.612 -0.468 1.00 95.06 83 LEU A C 1
ATOM 627 O O . LEU A 1 83 ? -10.565 -1.966 0.586 1.00 95.06 83 LEU A O 1
ATOM 631 N N . GLU A 1 84 ? -10.354 -0.468 -1.070 1.00 95.75 84 GLU A N 1
ATOM 632 C CA . GLU A 1 84 ? -11.408 0.429 -0.591 1.00 95.75 84 GLU A CA 1
ATOM 633 C C . GLU A 1 84 ? -12.790 -0.239 -0.637 1.00 95.75 84 GLU A C 1
ATOM 635 O O . GLU A 1 84 ? -13.568 -0.108 0.312 1.00 95.75 84 GLU A O 1
ATOM 640 N N . GLU A 1 85 ? -13.093 -1.024 -1.678 1.00 96.25 85 GLU A N 1
ATOM 641 C CA . GLU A 1 85 ? -14.316 -1.831 -1.742 1.00 96.25 85 GLU A CA 1
ATOM 642 C C . GLU A 1 85 ? -14.377 -2.839 -0.585 1.00 96.25 85 GLU A C 1
ATOM 644 O O . GLU A 1 85 ? -15.433 -2.965 0.045 1.00 96.25 85 GLU A O 1
ATOM 649 N N . CYS A 1 86 ? -13.261 -3.501 -0.254 1.00 97.06 86 CYS A N 1
ATOM 650 C CA . CYS A 1 86 ? -13.178 -4.400 0.902 1.00 97.06 86 CYS A CA 1
ATOM 651 C C . CYS A 1 86 ? -13.507 -3.662 2.210 1.00 97.06 86 CYS A C 1
ATOM 653 O O . CYS A 1 86 ? -14.331 -4.137 2.998 1.00 97.06 86 CYS A O 1
ATOM 655 N N . VAL A 1 87 ? -12.924 -2.475 2.422 1.00 96.88 87 VAL A N 1
ATOM 656 C CA . VAL A 1 87 ? -13.190 -1.638 3.607 1.00 96.88 87 VAL A CA 1
ATOM 657 C C . VAL A 1 87 ? -14.660 -1.219 3.662 1.00 96.88 87 VAL A C 1
ATOM 659 O O . VAL A 1 87 ? -15.320 -1.412 4.687 1.00 96.88 87 VAL A O 1
ATOM 662 N N . ARG A 1 88 ? -15.203 -0.707 2.552 1.00 97.69 88 ARG A N 1
ATOM 663 C CA . ARG A 1 88 ? -16.593 -0.238 2.440 1.00 97.69 88 ARG A CA 1
ATOM 664 C C . ARG A 1 88 ? -17.601 -1.353 2.706 1.00 97.69 88 ARG A C 1
ATOM 666 O O . ARG A 1 88 ? -18.585 -1.134 3.412 1.00 97.69 88 ARG A O 1
ATOM 673 N N . LYS A 1 89 ? -17.353 -2.551 2.172 1.00 97.12 89 LYS A N 1
ATOM 674 C CA . LYS A 1 89 ? -18.190 -3.741 2.397 1.00 97.12 89 LYS A CA 1
ATOM 675 C C . LYS A 1 89 ? -17.960 -4.396 3.756 1.00 97.12 89 LYS A C 1
ATOM 677 O O . LYS A 1 89 ? -18.671 -5.338 4.090 1.00 97.12 89 LYS A O 1
ATOM 682 N N . LYS A 1 90 ? -16.998 -3.902 4.545 1.00 97.56 90 LYS A N 1
ATOM 683 C CA . LYS A 1 90 ? -16.558 -4.513 5.805 1.00 97.56 90 LYS A CA 1
ATOM 684 C C . LYS A 1 90 ? -16.168 -5.987 5.616 1.00 97.56 90 LYS A C 1
ATOM 686 O O . LYS A 1 90 ? -16.382 -6.786 6.525 1.00 97.56 90 LYS A O 1
ATOM 691 N N . ALA A 1 91 ? -15.590 -6.322 4.461 1.00 96.94 91 ALA A N 1
ATOM 692 C CA . ALA A 1 91 ? -15.047 -7.645 4.182 1.00 96.94 91 ALA A CA 1
ATOM 693 C C . ALA A 1 91 ? -13.872 -7.894 5.136 1.00 96.94 91 ALA A C 1
ATOM 695 O O . ALA A 1 91 ? -12.859 -7.193 5.088 1.00 96.94 91 ALA A O 1
ATOM 696 N N . ARG A 1 92 ? -14.040 -8.837 6.064 1.00 94.44 92 ARG A N 1
ATOM 697 C CA . ARG A 1 92 ? -13.057 -9.126 7.125 1.00 94.44 92 ARG A CA 1
ATOM 698 C C . ARG A 1 92 ? -12.551 -10.555 7.064 1.00 94.44 92 ARG A C 1
ATOM 700 O O . ARG A 1 92 ? -11.502 -10.839 7.642 1.00 94.44 92 ARG A O 1
ATOM 707 N N . ARG A 1 93 ? -13.287 -11.449 6.402 1.00 96.62 93 ARG A N 1
ATOM 708 C CA . ARG A 1 93 ? -12.852 -12.825 6.182 1.00 96.62 93 ARG A CA 1
ATOM 709 C C . ARG A 1 93 ? -12.111 -12.960 4.855 1.00 96.62 93 ARG A C 1
ATOM 711 O O . ARG A 1 93 ? -12.312 -12.182 3.926 1.00 96.62 93 ARG A O 1
ATOM 718 N N . ILE A 1 94 ? -11.247 -13.968 4.787 1.00 95.38 94 ILE A N 1
ATOM 719 C CA . ILE A 1 94 ? -10.409 -14.246 3.617 1.00 95.38 94 ILE A CA 1
ATOM 720 C C . ILE A 1 94 ? -11.279 -14.479 2.372 1.00 95.38 94 ILE A C 1
ATOM 722 O O . ILE A 1 94 ? -11.027 -13.857 1.348 1.00 95.38 94 ILE A O 1
ATOM 726 N N . ASP A 1 95 ? -12.337 -15.285 2.467 1.00 96.06 95 ASP A N 1
ATOM 727 C CA . ASP A 1 95 ? -13.288 -15.549 1.375 1.00 96.06 95 ASP A CA 1
ATOM 728 C C . ASP A 1 95 ? -13.924 -14.264 0.823 1.00 96.06 95 ASP A C 1
ATOM 730 O O . ASP A 1 95 ? -13.982 -14.067 -0.389 1.00 96.06 95 ASP A O 1
ATOM 734 N N . GLU A 1 96 ? -14.333 -13.352 1.707 1.00 96.38 96 GLU A N 1
ATOM 735 C CA . GLU A 1 96 ? -14.948 -12.075 1.325 1.00 96.38 96 GLU A CA 1
ATOM 736 C C . GLU A 1 96 ? -13.957 -11.163 0.593 1.00 96.38 96 GLU A C 1
ATOM 738 O O . GLU A 1 96 ? -14.305 -10.534 -0.407 1.00 96.38 96 GLU A O 1
ATOM 743 N N . VAL A 1 97 ? -12.714 -11.100 1.082 1.00 95.81 97 VAL A N 1
ATOM 7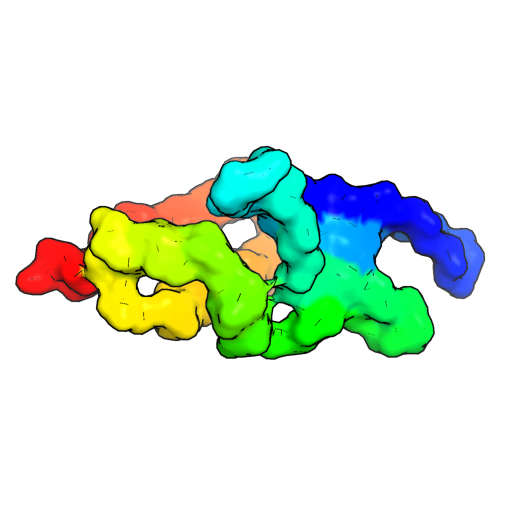44 C CA . VAL A 1 97 ? -11.645 -10.294 0.478 1.00 95.81 97 VAL A CA 1
ATOM 745 C C . VAL A 1 97 ? -11.257 -10.857 -0.890 1.00 95.81 97 VAL A C 1
ATOM 747 O O . VAL A 1 97 ? -11.202 -10.113 -1.869 1.00 95.81 97 VAL A O 1
ATOM 750 N N . PHE A 1 98 ? -11.039 -12.169 -0.993 1.00 94.75 98 PHE A N 1
ATOM 751 C CA . PHE A 1 98 ? -10.682 -12.808 -2.261 1.00 94.75 98 PHE A CA 1
ATOM 752 C C . PHE A 1 98 ? -11.818 -12.749 -3.287 1.00 94.75 98 PHE A C 1
ATOM 754 O O . PHE A 1 98 ? -11.538 -12.545 -4.466 1.00 94.75 98 PHE A O 1
ATOM 761 N N . GLY A 1 99 ? -13.083 -12.824 -2.865 1.00 93.50 99 GLY A N 1
ATOM 762 C CA . GLY A 1 99 ? -14.235 -12.618 -3.751 1.00 93.50 99 GLY A CA 1
ATOM 763 C C . GLY A 1 99 ? -14.324 -11.204 -4.347 1.00 93.50 99 GLY A C 1
ATOM 764 O O . GLY A 1 99 ? -14.968 -11.004 -5.372 1.00 93.50 99 GLY A O 1
ATOM 765 N N . ILE A 1 100 ? -13.673 -10.207 -3.737 1.00 93.88 100 ILE A N 1
ATOM 766 C CA . ILE A 1 100 ? -13.571 -8.849 -4.294 1.00 93.88 100 ILE A CA 1
ATOM 767 C C . ILE A 1 100 ? -12.312 -8.712 -5.152 1.00 93.88 100 ILE A C 1
ATOM 769 O O . ILE A 1 100 ? -12.395 -8.232 -6.278 1.00 93.88 100 ILE A O 1
ATOM 773 N N . ILE A 1 101 ? -11.153 -9.132 -4.639 1.00 93.06 101 ILE A N 1
ATOM 774 C CA . ILE A 1 101 ? -9.862 -8.939 -5.319 1.00 93.06 101 ILE A CA 1
ATOM 775 C C . ILE A 1 101 ? -9.766 -9.765 -6.612 1.00 93.06 101 ILE A C 1
ATOM 777 O O . ILE A 1 101 ? -9.155 -9.307 -7.574 1.00 93.06 101 ILE A O 1
ATOM 781 N N . SER A 1 102 ? -10.396 -10.943 -6.670 1.00 91.44 102 SER A N 1
ATOM 782 C CA . SER A 1 102 ? -10.445 -11.800 -7.873 1.00 91.44 102 SER A CA 1
ATOM 783 C C . SER A 1 102 ? -10.984 -11.083 -9.109 1.00 91.44 102 SER A C 1
ATOM 785 O O . SER A 1 102 ? -10.474 -11.318 -10.202 1.00 91.44 102 SER A O 1
ATOM 787 N N . LYS A 1 103 ? -11.903 -10.123 -8.941 1.00 86.62 103 LYS A N 1
ATOM 788 C CA . LYS A 1 103 ? -12.446 -9.301 -10.036 1.00 86.62 103 LYS A CA 1
ATOM 789 C C . LYS A 1 103 ? -11.364 -8.615 -10.868 1.00 86.62 103 LYS A C 1
ATOM 791 O O . LYS A 1 103 ? -11.535 -8.444 -12.068 1.00 86.62 103 LYS A O 1
ATOM 796 N N . TYR A 1 104 ? -10.246 -8.234 -10.246 1.00 85.88 104 TYR A N 1
ATOM 797 C CA . TYR A 1 104 ? -9.105 -7.651 -10.958 1.00 85.88 104 TYR A CA 1
ATOM 798 C C . TYR A 1 104 ? -8.524 -8.608 -12.007 1.00 85.88 104 TYR A C 1
ATOM 800 O O . TYR A 1 104 ? -8.089 -8.183 -13.070 1.00 85.88 104 TYR A O 1
ATOM 808 N N . TYR A 1 105 ? -8.511 -9.902 -11.697 1.0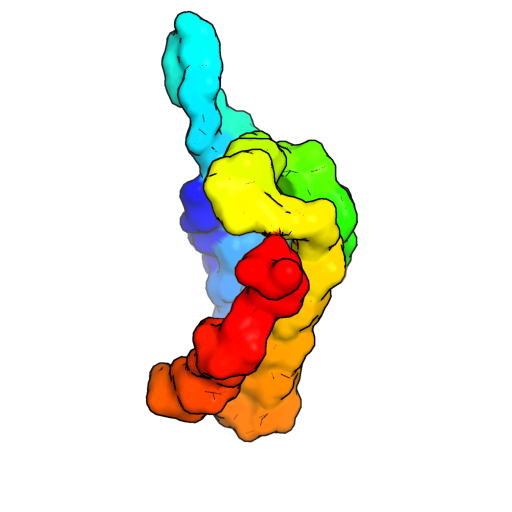0 83.50 105 TYR A N 1
ATOM 809 C CA . TYR A 1 105 ? -7.905 -10.939 -12.525 1.00 83.50 105 TYR A CA 1
ATOM 810 C C . TYR A 1 105 ? -8.893 -11.558 -13.521 1.00 83.50 105 TYR A C 1
ATOM 812 O O . TYR A 1 105 ? -8.467 -12.069 -14.552 1.00 83.50 105 TYR A O 1
ATOM 820 N N . GLU A 1 106 ? -10.195 -11.503 -13.234 1.00 79.31 106 GLU A N 1
ATOM 821 C CA . GLU A 1 106 ? -11.252 -12.062 -14.089 1.00 79.31 106 GLU A CA 1
ATOM 822 C C . GLU A 1 106 ? -11.588 -11.182 -15.299 1.00 79.31 106 GLU A C 1
ATOM 824 O O . GLU A 1 106 ? -11.955 -11.703 -16.348 1.00 79.31 106 GLU A O 1
ATOM 829 N N . VAL A 1 107 ? -11.447 -9.858 -15.180 1.00 64.12 107 VAL A N 1
ATOM 830 C CA . VAL A 1 107 ? -11.817 -8.910 -16.250 1.00 64.12 107 VAL A CA 1
ATOM 831 C C . VAL A 1 107 ? -10.810 -8.912 -17.414 1.00 64.12 107 VAL A C 1
ATOM 833 O O . VAL A 1 107 ? -11.129 -8.428 -18.495 1.00 64.12 107 VAL A O 1
ATOM 836 N N . GLY A 1 108 ? -9.636 -9.531 -17.243 1.00 56.28 108 GLY A N 1
ATOM 837 C CA . GLY A 1 108 ? -8.546 -9.474 -18.216 1.00 56.28 108 GLY A CA 1
ATOM 838 C C . GLY A 1 108 ? -7.920 -8.078 -18.254 1.00 56.28 108 GLY A C 1
ATOM 839 O O . GLY A 1 108 ? -8.609 -7.065 -18.250 1.00 56.28 108 GLY A O 1
ATOM 840 N N . ASP A 1 109 ? -6.592 -8.013 -18.238 1.00 53.22 109 ASP A N 1
ATOM 841 C CA . ASP A 1 109 ? -5.870 -6.745 -18.343 1.00 53.22 109 ASP A CA 1
ATOM 842 C C . ASP A 1 109 ? -6.141 -6.114 -19.725 1.00 53.22 109 ASP A C 1
ATOM 844 O O . ASP A 1 109 ? -5.732 -6.707 -20.728 1.00 53.22 109 ASP A O 1
ATOM 848 N N . PRO A 1 110 ? -6.803 -4.943 -19.825 1.00 52.62 110 PRO A N 1
ATOM 849 C CA . PRO A 1 110 ? -7.043 -4.292 -21.113 1.00 52.62 110 PRO A CA 1
ATOM 850 C C . PRO A 1 110 ? -5.743 -3.861 -21.815 1.00 52.62 110 PRO A C 1
ATOM 852 O O . PRO A 1 110 ? -5.779 -3.537 -22.995 1.00 52.62 110 PRO A O 1
ATOM 855 N N . ALA A 1 111 ? -4.584 -3.901 -21.140 1.00 51.47 111 ALA A N 1
ATOM 856 C CA . ALA A 1 111 ? -3.274 -3.705 -21.767 1.00 51.47 111 ALA A CA 1
ATOM 857 C C . ALA A 1 111 ? -2.755 -4.935 -22.549 1.00 51.47 111 ALA A C 1
ATOM 859 O O . ALA A 1 111 ? -1.664 -4.881 -23.119 1.00 51.47 111 ALA A O 1
ATOM 860 N N . ARG A 1 112 ? -3.496 -6.056 -22.571 1.00 44.56 112 ARG A N 1
ATOM 861 C CA . ARG A 1 112 ? -3.136 -7.293 -23.297 1.00 44.56 112 ARG A CA 1
ATOM 862 C C . ARG A 1 112 ? -3.975 -7.570 -24.555 1.00 44.56 112 ARG A C 1
ATOM 864 O O . ARG A 1 112 ? -3.804 -8.634 -25.150 1.00 44.56 112 ARG A O 1
ATOM 871 N N . THR A 1 113 ? -4.843 -6.645 -24.959 1.00 39.56 113 THR A N 1
ATOM 872 C CA . THR A 1 113 ? -5.617 -6.669 -26.219 1.00 39.56 113 THR A CA 1
ATOM 873 C C . THR A 1 113 ? -5.228 -5.497 -27.095 1.00 39.56 113 THR A C 1
ATOM 875 O O . THR A 1 113 ? -5.035 -5.719 -28.308 1.00 39.56 113 THR A O 1
#

Radius of gyration: 16.85 Å; chains: 1; bounding box: 47×28×52 Å

Foldseek 3Di:
DFAWDWDADPNDTDIDRAWDWDFDQDPVGTDIFTLWGQDPVVRAIPPNDPVSSCVRDPVNVVCCVVVQPPDPNVLVVVQVVLVVVCVVVVPDDPVSSCVSNCVSVVVDDPSVD

Secondary structure (DSSP, 8-state):
-EEEEEEEETTEEEEEEEEEEEEEEETTEEEEEEEEEEETTTTEEES-SHHHHHHH-TTHHHHHHHHT-S-HHHHHHHHHHHHHHHHHTT--SHHHHHHHHTHHHHS--GGG-

pLDDT: mean 86.42, std 10.87, range [39.56, 97.69]